Protein AF-A0A2M8DBL9-F1 (afdb_monomer)

pLDDT: mean 89.9, std 9.47, range [58.41, 97.25]

Foldseek 3Di:
DVVVVVVVVVVVVVVVVVVVVCCVVVPDPVVVVLVVLLVVVLVLVVVLVVLQVVCCVVVVFGDPDSVRSCVVVCPPVPDDRDARPPPRHHWDWADPDRSDIKTKDAGQAACCVPPDPVCNVPGDHHGIDID

Structure (mmCIF, N/CA/C/O backbone):
data_AF-A0A2M8DBL9-F1
#
_entry.id   AF-A0A2M8DBL9-F1
#
loop_
_atom_site.group_PDB
_atom_site.id
_atom_site.type_symbol
_atom_site.label_atom_id
_atom_site.label_alt_id
_atom_site.label_comp_id
_atom_site.label_asym_id
_atom_site.label_entity_id
_atom_site.label_seq_id
_atom_site.pdbx_PDB_ins_code
_atom_site.Cartn_x
_atom_site.Cartn_y
_atom_site.Cartn_z
_atom_site.occupancy
_atom_site.B_iso_or_equiv
_atom_site.auth_seq_id
_atom_site.auth_comp_id
_atom_site.auth_asym_id
_atom_site.auth_atom_id
_atom_site.pdbx_PDB_model_num
ATOM 1 N N . MET A 1 1 ? 29.104 9.446 -51.522 1.00 58.41 1 MET A N 1
ATOM 2 C CA . MET A 1 1 ? 27.715 9.285 -51.019 1.00 58.41 1 MET A CA 1
ATOM 3 C C . MET A 1 1 ? 27.446 7.950 -50.303 1.00 58.41 1 MET A C 1
ATOM 5 O O . MET A 1 1 ? 26.811 7.991 -49.260 1.00 58.41 1 MET A O 1
ATOM 9 N N . LYS A 1 2 ? 27.904 6.777 -50.791 1.00 62.38 2 LYS A N 1
ATOM 10 C CA . LYS A 1 2 ? 27.668 5.467 -50.124 1.00 62.38 2 LYS A CA 1
ATOM 11 C C . LYS A 1 2 ? 28.387 5.288 -48.770 1.00 62.38 2 LYS A C 1
ATOM 13 O O . LYS A 1 2 ? 27.771 4.780 -47.843 1.00 62.38 2 LYS A O 1
ATOM 18 N N . LYS A 1 3 ? 29.638 5.755 -48.629 1.00 71.25 3 LYS A N 1
ATOM 19 C CA . LYS A 1 3 ? 30.405 5.664 -47.365 1.00 71.25 3 LYS A CA 1
ATOM 20 C C . LYS A 1 3 ? 29.698 6.364 -46.195 1.00 71.25 3 LYS A C 1
ATOM 22 O O . LYS A 1 3 ? 29.519 5.751 -45.155 1.00 71.25 3 LYS A O 1
ATOM 27 N N . ASN A 1 4 ? 29.184 7.576 -46.407 1.00 81.56 4 ASN A N 1
ATOM 28 C CA . ASN A 1 4 ? 28.479 8.338 -45.368 1.00 81.56 4 ASN A CA 1
ATOM 29 C C . ASN A 1 4 ? 27.183 7.639 -44.921 1.00 81.56 4 ASN A C 1
ATOM 31 O O . ASN A 1 4 ? 26.863 7.652 -43.739 1.00 81.56 4 ASN A O 1
ATOM 35 N N . LYS A 1 5 ? 26.460 6.983 -45.843 1.00 85.12 5 LYS A N 1
ATOM 36 C CA . LYS A 1 5 ? 25.271 6.185 -45.496 1.00 85.12 5 LYS A CA 1
ATOM 37 C C . LYS A 1 5 ? 25.632 4.990 -44.609 1.00 85.12 5 LYS A C 1
ATOM 39 O O . LYS A 1 5 ? 24.933 4.737 -43.638 1.00 85.12 5 LYS A O 1
ATOM 44 N N . ILE A 1 6 ? 26.737 4.301 -44.905 1.00 91.81 6 ILE A N 1
ATOM 45 C CA . ILE A 1 6 ? 27.225 3.176 -44.092 1.00 91.81 6 ILE A CA 1
ATOM 46 C C . ILE A 1 6 ? 27.620 3.659 -42.690 1.00 91.81 6 ILE A C 1
ATOM 48 O O . ILE A 1 6 ? 27.205 3.055 -41.707 1.00 91.81 6 ILE A O 1
ATOM 52 N N . THR A 1 7 ? 28.340 4.781 -42.576 1.00 91.69 7 THR A N 1
ATOM 53 C CA . THR A 1 7 ? 28.706 5.359 -41.271 1.00 91.69 7 THR A CA 1
ATOM 54 C C . THR A 1 7 ? 27.476 5.739 -40.444 1.00 91.69 7 THR A C 1
ATOM 56 O O . THR A 1 7 ? 27.429 5.430 -39.258 1.00 91.69 7 THR A O 1
ATOM 59 N N . MET A 1 8 ? 26.454 6.343 -41.061 1.00 93.62 8 MET A N 1
ATOM 60 C CA . MET A 1 8 ? 25.206 6.696 -40.369 1.00 93.62 8 MET A CA 1
ATOM 61 C C . MET A 1 8 ? 24.446 5.459 -39.875 1.00 93.62 8 MET A C 1
ATOM 63 O O . MET A 1 8 ? 23.943 5.463 -38.755 1.00 93.62 8 MET A O 1
ATOM 67 N N . ILE A 1 9 ? 24.404 4.385 -40.671 1.00 95.69 9 ILE A N 1
ATOM 68 C CA . ILE A 1 9 ? 23.781 3.117 -40.263 1.00 95.69 9 ILE A CA 1
ATOM 69 C C . ILE A 1 9 ? 24.528 2.512 -39.070 1.00 95.69 9 ILE A C 1
ATOM 71 O O . ILE A 1 9 ? 23.894 2.134 -38.090 1.00 95.69 9 ILE A O 1
ATOM 75 N N . ILE A 1 10 ? 25.864 2.465 -39.122 1.00 96.06 10 ILE A N 1
ATOM 76 C CA . ILE A 1 10 ? 26.684 1.923 -38.029 1.00 96.06 10 ILE A CA 1
ATOM 77 C C . ILE A 1 10 ? 26.457 2.719 -36.739 1.00 96.06 10 ILE A C 1
ATOM 79 O O . ILE A 1 10 ? 26.195 2.125 -35.697 1.00 96.06 10 ILE A O 1
ATOM 83 N N . LEU A 1 11 ? 26.491 4.054 -36.803 1.00 96.12 11 LEU A N 1
ATOM 84 C CA . LEU A 1 11 ? 26.240 4.902 -35.634 1.00 96.12 11 LEU A CA 1
ATOM 85 C C . LEU A 1 11 ? 24.825 4.704 -35.078 1.00 96.12 11 LEU A C 1
ATOM 87 O O . LEU A 1 11 ? 24.661 4.568 -33.868 1.00 96.12 11 LEU A O 1
ATOM 91 N N . SER A 1 12 ? 23.813 4.621 -35.945 1.00 95.88 12 SER A N 1
ATOM 92 C CA . SER A 1 12 ? 22.434 4.368 -35.518 1.00 95.88 12 SER A CA 1
ATOM 93 C C . SER A 1 12 ? 22.281 3.012 -34.824 1.00 95.88 12 SER A C 1
ATOM 95 O O . SER A 1 12 ? 21.553 2.917 -33.839 1.00 95.88 12 SER A O 1
ATOM 97 N N . LEU A 1 13 ? 22.965 1.969 -35.306 1.00 96.94 13 LEU A N 1
ATOM 98 C CA . LEU A 1 13 ? 22.953 0.640 -34.689 1.00 96.94 13 LEU A CA 1
ATOM 99 C C . LEU A 1 13 ? 23.654 0.632 -33.332 1.00 96.94 13 LEU A C 1
ATOM 101 O O . LEU A 1 13 ? 23.154 0.004 -32.401 1.00 96.94 13 LEU A O 1
ATOM 105 N N . ILE A 1 14 ? 24.773 1.347 -33.196 1.00 97.00 14 ILE A N 1
ATOM 106 C CA . ILE A 1 14 ? 25.471 1.491 -31.912 1.00 97.00 14 ILE A CA 1
ATOM 107 C C . ILE A 1 14 ? 24.557 2.179 -30.894 1.00 97.00 14 ILE A C 1
ATOM 109 O O . ILE A 1 14 ? 24.370 1.648 -29.803 1.00 97.00 14 ILE A O 1
ATOM 113 N N . VAL A 1 15 ? 23.939 3.307 -31.259 1.00 96.62 15 VAL A N 1
ATOM 114 C CA . VAL A 1 15 ? 23.019 4.038 -30.369 1.00 96.62 15 VAL A CA 1
ATOM 115 C C . VAL A 1 15 ? 21.812 3.179 -29.990 1.00 96.62 15 VAL A C 1
ATOM 117 O O . VAL A 1 15 ? 21.428 3.129 -28.827 1.00 96.62 15 VAL A O 1
ATOM 120 N N . LEU A 1 16 ? 21.222 2.458 -30.946 1.00 96.38 16 LEU A N 1
ATOM 121 C CA . LEU A 1 16 ? 20.109 1.558 -30.648 1.00 96.38 16 LEU A CA 1
ATOM 122 C C . LEU A 1 16 ? 20.533 0.439 -29.683 1.00 96.38 16 LEU A C 1
ATOM 124 O O . LEU A 1 16 ? 19.798 0.113 -28.753 1.00 96.38 16 LEU A O 1
ATOM 128 N N . SER A 1 17 ? 21.732 -0.116 -29.873 1.00 93.94 17 SER A N 1
ATOM 129 C CA . SER A 1 17 ? 22.254 -1.202 -29.037 1.00 93.94 17 SER A CA 1
ATOM 130 C C . SER A 1 17 ? 22.505 -0.749 -27.599 1.00 93.94 17 SER A C 1
ATOM 132 O O . SER A 1 17 ? 22.162 -1.476 -26.669 1.00 93.94 17 SER A O 1
ATOM 134 N N . THR A 1 18 ? 23.049 0.456 -27.391 1.00 93.62 18 THR A N 1
ATOM 135 C CA . THR A 1 18 ? 23.270 0.994 -26.038 1.00 93.62 18 THR A CA 1
ATOM 136 C C . THR A 1 18 ? 21.957 1.288 -25.317 1.00 93.62 18 THR A C 1
ATOM 138 O O . THR A 1 18 ? 21.851 1.020 -24.122 1.00 93.62 18 THR A O 1
ATOM 141 N N . VAL A 1 19 ? 20.933 1.767 -26.031 1.00 90.94 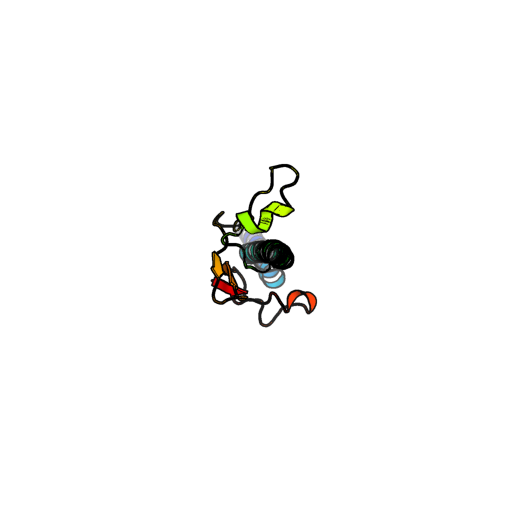19 VAL A N 1
ATOM 142 C CA . VAL A 1 19 ? 19.587 1.978 -25.471 1.00 90.94 19 VAL A CA 1
ATOM 143 C C . VAL A 1 19 ? 18.947 0.654 -25.044 1.00 90.94 19 VAL A C 1
ATOM 145 O O . VAL A 1 19 ? 18.430 0.558 -23.932 1.00 90.94 19 VAL A O 1
ATOM 148 N N . ILE A 1 20 ? 19.007 -0.380 -25.892 1.00 89.88 20 ILE A N 1
ATOM 149 C CA . ILE A 1 20 ? 18.472 -1.713 -25.562 1.00 89.88 20 ILE A CA 1
ATOM 150 C C . ILE A 1 20 ? 19.191 -2.288 -24.339 1.00 89.88 20 ILE A C 1
ATOM 152 O O . ILE A 1 20 ? 18.531 -2.734 -23.402 1.00 89.88 20 ILE A O 1
ATOM 156 N N . TYR A 1 21 ? 20.525 -2.225 -24.320 1.00 90.44 21 TYR A N 1
ATOM 157 C CA . TYR A 1 21 ? 21.322 -2.702 -23.191 1.00 90.44 21 TYR A CA 1
ATOM 158 C C . TYR A 1 21 ? 20.952 -1.983 -21.886 1.00 90.44 21 TYR A C 1
ATOM 160 O O . TYR A 1 21 ? 20.749 -2.629 -20.861 1.00 90.44 21 TYR A O 1
ATOM 168 N N . GLY A 1 22 ? 20.770 -0.659 -21.935 1.00 86.75 22 GLY A N 1
ATOM 169 C CA . GLY A 1 22 ? 20.350 0.127 -20.774 1.00 86.75 22 GLY A CA 1
ATOM 170 C C . GLY A 1 22 ? 19.008 -0.321 -20.186 1.00 86.75 22 GLY A C 1
ATOM 171 O O . GLY A 1 22 ? 18.875 -0.402 -18.967 1.00 86.75 22 GLY A O 1
ATOM 172 N N . PHE A 1 23 ? 18.023 -0.667 -21.022 1.00 86.38 23 PHE A N 1
ATOM 173 C CA . PHE A 1 23 ? 16.732 -1.176 -20.538 1.00 86.38 23 PHE A CA 1
ATOM 174 C C . PHE A 1 23 ? 16.781 -2.625 -20.050 1.00 86.38 23 PHE A C 1
ATOM 176 O O . PHE A 1 23 ? 15.980 -2.992 -19.191 1.00 86.38 23 PHE A O 1
ATOM 183 N N . MET A 1 24 ? 17.687 -3.451 -20.579 1.00 82.56 24 MET A N 1
ATOM 184 C CA . MET A 1 24 ? 17.884 -4.813 -20.076 1.00 82.56 24 MET A CA 1
ATOM 185 C C . MET A 1 24 ? 18.458 -4.809 -18.656 1.00 82.56 24 MET A C 1
ATOM 187 O O . MET A 1 24 ? 18.017 -5.603 -17.832 1.00 82.56 24 MET A O 1
ATOM 191 N N . ASP A 1 25 ? 19.395 -3.902 -18.373 1.00 80.94 25 ASP A N 1
ATOM 192 C CA . ASP A 1 25 ? 20.050 -3.798 -17.065 1.00 80.94 25 ASP A CA 1
ATOM 193 C C . ASP A 1 25 ? 19.191 -3.031 -16.040 1.00 80.94 25 ASP A C 1
ATOM 195 O O . ASP A 1 25 ? 18.959 -3.495 -14.926 1.00 80.94 25 ASP A O 1
ATOM 199 N N . GLY A 1 26 ? 18.647 -1.872 -16.431 1.00 76.38 26 GLY A N 1
ATOM 200 C CA . GLY A 1 26 ? 17.870 -0.998 -15.541 1.00 76.38 26 GLY A CA 1
ATOM 201 C C . GLY A 1 26 ? 16.369 -1.304 -15.452 1.00 76.38 26 GLY A C 1
ATOM 202 O O . GLY A 1 26 ? 15.672 -0.732 -14.612 1.00 76.38 26 GLY A O 1
ATOM 203 N N . GLY A 1 27 ? 15.850 -2.184 -16.311 1.00 82.25 27 GLY A N 1
ATOM 204 C CA . GLY A 1 27 ? 14.417 -2.433 -16.467 1.00 82.25 27 GLY A CA 1
ATOM 205 C C . GLY A 1 27 ? 13.698 -1.384 -17.330 1.00 82.25 27 GLY A C 1
ATOM 206 O O . GLY A 1 27 ? 14.238 -0.339 -17.697 1.00 82.25 27 GLY A O 1
ATOM 207 N N . SER A 1 28 ? 12.439 -1.664 -17.685 1.00 87.12 28 SER A N 1
ATOM 208 C CA . SER A 1 28 ? 11.643 -0.768 -18.532 1.00 87.12 28 SER A CA 1
ATOM 209 C C . SER A 1 28 ? 11.017 0.389 -17.733 1.00 87.12 28 SER A C 1
ATOM 211 O O . SER A 1 28 ? 10.690 0.227 -16.552 1.00 87.12 28 SER A O 1
ATOM 213 N N . PRO A 1 29 ? 10.735 1.546 -18.369 1.00 86.69 29 PRO A N 1
ATOM 214 C CA . PRO A 1 29 ? 10.020 2.645 -17.717 1.00 86.69 29 PRO A CA 1
ATOM 215 C C . PRO A 1 29 ? 8.665 2.233 -1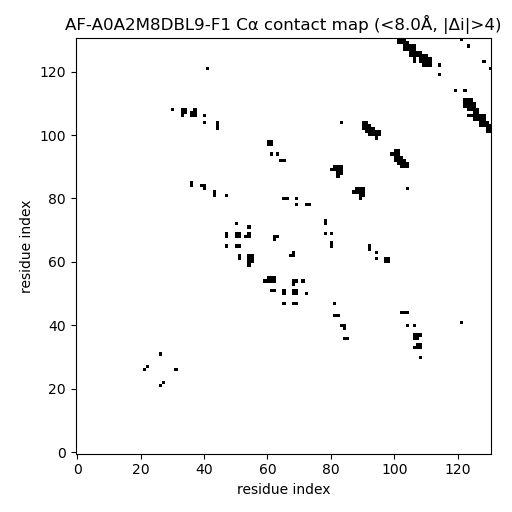7.126 1.00 86.69 29 PRO A C 1
ATOM 217 O O . PRO A 1 29 ? 8.257 2.762 -16.094 1.00 86.69 29 PRO A O 1
ATOM 220 N N . GLN A 1 30 ? 7.970 1.278 -17.753 1.00 89.19 30 GLN A N 1
ATOM 221 C CA . GLN A 1 30 ? 6.707 0.755 -17.230 1.00 89.19 30 GLN A CA 1
ATOM 222 C C . GLN A 1 30 ? 6.918 -0.043 -15.941 1.00 89.19 30 GLN A C 1
ATOM 224 O O . GLN A 1 30 ? 6.177 0.154 -14.983 1.00 89.19 30 GLN A O 1
ATOM 229 N N . ALA A 1 31 ? 7.946 -0.893 -15.884 1.00 88.50 31 ALA A N 1
ATOM 230 C CA . ALA A 1 31 ? 8.264 -1.653 -14.678 1.00 88.50 31 ALA A CA 1
ATOM 231 C C . ALA A 1 31 ? 8.612 -0.722 -13.503 1.00 88.50 31 ALA A C 1
ATOM 233 O O . ALA A 1 31 ? 8.130 -0.921 -12.388 1.00 88.50 31 ALA A O 1
ATOM 234 N N . ALA A 1 32 ? 9.378 0.344 -13.763 1.00 90.00 32 ALA A N 1
ATOM 235 C CA . ALA A 1 32 ? 9.703 1.350 -12.754 1.00 90.00 32 ALA A CA 1
ATOM 236 C C . ALA A 1 32 ? 8.459 2.102 -12.242 1.00 90.00 32 ALA A C 1
ATOM 238 O O . ALA A 1 32 ? 8.353 2.364 -11.043 1.00 90.00 32 ALA A O 1
ATOM 239 N N . ARG A 1 33 ? 7.504 2.428 -13.126 1.00 93.56 33 ARG A N 1
ATOM 240 C CA . ARG A 1 33 ? 6.218 3.031 -12.731 1.00 93.56 33 ARG A CA 1
ATOM 241 C C . ARG A 1 33 ? 5.384 2.087 -11.869 1.00 93.56 33 ARG A C 1
ATOM 243 O O . ARG A 1 33 ? 4.968 2.496 -10.791 1.00 93.56 33 ARG A O 1
ATOM 250 N N . ASN A 1 34 ? 5.215 0.832 -12.293 1.00 94.19 34 ASN A N 1
ATOM 251 C CA . 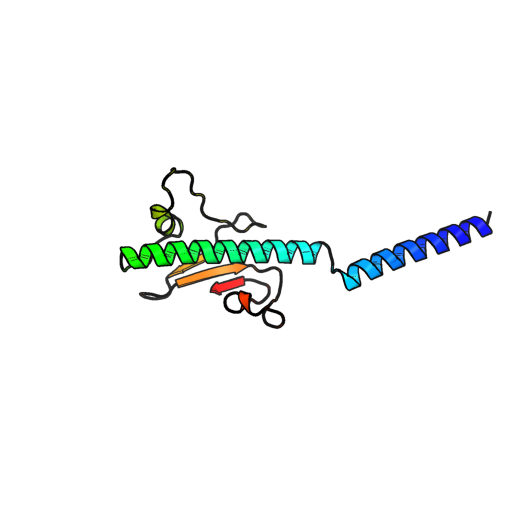ASN A 1 34 ? 4.463 -0.173 -11.534 1.00 94.19 34 ASN A CA 1
ATOM 252 C C . ASN A 1 34 ? 5.036 -0.354 -10.125 1.00 94.19 34 ASN A C 1
ATOM 254 O O . ASN A 1 34 ? 4.287 -0.363 -9.156 1.00 94.19 34 ASN A O 1
ATOM 258 N N . LYS A 1 35 ? 6.368 -0.417 -9.996 1.00 92.38 35 LYS A N 1
ATOM 259 C CA . LYS A 1 35 ? 7.029 -0.517 -8.690 1.00 92.38 35 LYS A CA 1
ATOM 260 C C . LYS A 1 35 ? 6.711 0.677 -7.782 1.00 92.38 35 LYS A C 1
ATOM 262 O O . LYS A 1 35 ? 6.402 0.479 -6.614 1.00 92.38 35 LYS A O 1
ATOM 267 N N . ARG A 1 36 ? 6.744 1.906 -8.311 1.00 94.12 36 ARG A N 1
ATOM 268 C CA . ARG A 1 36 ? 6.391 3.115 -7.541 1.00 94.12 36 ARG A CA 1
ATOM 269 C C . ARG A 1 36 ? 4.926 3.119 -7.106 1.00 94.12 36 ARG A C 1
ATOM 271 O O . ARG A 1 36 ? 4.628 3.537 -5.990 1.00 94.12 36 ARG A O 1
ATOM 278 N N . PHE A 1 37 ? 4.019 2.663 -7.970 1.00 97.00 37 PHE A N 1
ATOM 279 C CA . PHE A 1 37 ? 2.613 2.514 -7.602 1.00 97.00 37 PHE A CA 1
ATOM 280 C C . PHE A 1 37 ? 2.428 1.463 -6.509 1.00 97.00 37 PHE A C 1
ATOM 282 O O . PHE A 1 37 ? 1.736 1.736 -5.535 1.00 97.00 37 PHE A O 1
ATOM 289 N N . ASP A 1 38 ? 3.104 0.320 -6.600 1.00 95.75 38 ASP A N 1
ATOM 290 C CA . ASP A 1 38 ? 3.050 -0.727 -5.575 1.00 95.75 38 ASP A CA 1
ATOM 291 C C . ASP A 1 38 ? 3.620 -0.256 -4.229 1.00 95.75 38 ASP A C 1
ATOM 293 O O . ASP A 1 38 ? 3.007 -0.482 -3.188 1.00 95.75 38 ASP A O 1
ATOM 297 N N . GLU A 1 39 ? 4.732 0.487 -4.234 1.00 93.88 39 GLU A N 1
ATOM 298 C CA . GLU A 1 39 ? 5.287 1.122 -3.030 1.00 93.88 39 GLU A CA 1
ATOM 299 C C . GLU A 1 39 ? 4.270 2.065 -2.369 1.00 93.88 39 GLU A C 1
ATOM 301 O O . GLU A 1 39 ? 4.086 2.032 -1.150 1.00 93.88 39 GLU A O 1
ATOM 306 N N . LYS A 1 40 ? 3.563 2.872 -3.168 1.00 96.50 40 LYS A N 1
ATOM 307 C CA . LYS A 1 40 ? 2.516 3.769 -2.671 1.00 96.50 40 LYS A CA 1
ATOM 308 C C . LYS A 1 40 ? 1.289 3.004 -2.159 1.00 96.50 40 LYS A C 1
ATOM 310 O O . LYS A 1 40 ? 0.794 3.333 -1.084 1.00 96.50 40 LYS A O 1
ATOM 315 N N . ARG A 1 41 ? 0.855 1.946 -2.854 1.00 96.94 41 ARG A N 1
ATOM 316 C CA . ARG A 1 41 ? -0.228 1.046 -2.415 1.00 96.94 41 ARG A CA 1
ATOM 317 C C . ARG A 1 41 ? 0.088 0.405 -1.068 1.00 96.94 41 ARG A C 1
ATOM 319 O O . ARG A 1 41 ? -0.766 0.372 -0.190 1.00 96.94 41 ARG A O 1
ATOM 326 N N . ILE A 1 42 ? 1.327 -0.043 -0.862 1.00 95.25 42 ILE A N 1
ATOM 327 C CA . ILE A 1 42 ? 1.778 -0.584 0.428 1.00 95.25 42 ILE A CA 1
ATOM 328 C C . ILE A 1 42 ? 1.710 0.486 1.525 1.00 95.25 42 ILE A C 1
ATOM 330 O O . ILE A 1 42 ? 1.223 0.198 2.618 1.00 95.25 42 ILE A O 1
ATOM 334 N N . GLN A 1 43 ? 2.163 1.714 1.252 1.00 94.94 43 GLN A N 1
ATOM 335 C CA . GLN A 1 43 ? 2.071 2.823 2.212 1.00 94.94 43 GLN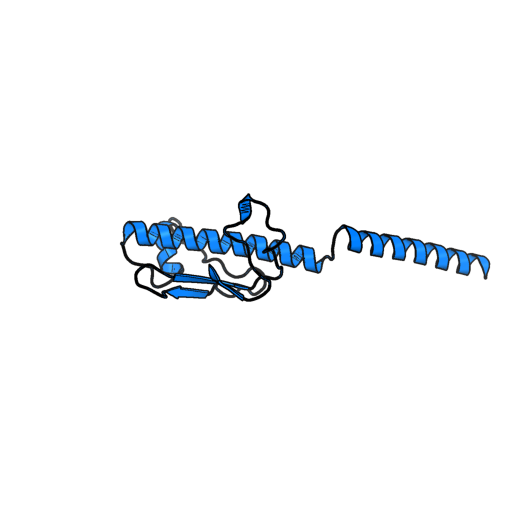 A CA 1
ATOM 336 C C . GLN A 1 43 ? 0.617 3.131 2.594 1.00 94.94 43 GLN A C 1
ATOM 338 O O . GLN A 1 43 ? 0.321 3.333 3.772 1.00 94.94 43 GLN A O 1
ATOM 343 N N . ASP A 1 44 ? -0.293 3.116 1.621 1.00 96.56 44 ASP A N 1
ATOM 344 C CA . ASP A 1 44 ? -1.721 3.355 1.842 1.00 96.56 44 ASP A CA 1
ATOM 345 C C . ASP A 1 44 ? -2.364 2.242 2.663 1.00 96.56 44 ASP A C 1
ATOM 347 O O . ASP A 1 44 ? -3.038 2.509 3.659 1.00 96.56 44 ASP A O 1
ATOM 351 N N . VAL A 1 45 ? -2.091 0.984 2.306 1.00 95.69 45 VAL A N 1
ATOM 352 C CA . VAL A 1 45 ? -2.529 -0.191 3.067 1.00 95.69 45 VAL A CA 1
ATOM 353 C C . VAL A 1 45 ? -2.032 -0.100 4.510 1.00 95.69 45 VAL A C 1
ATOM 355 O O . VAL A 1 45 ? -2.813 -0.282 5.442 1.00 95.69 45 VAL A O 1
ATOM 358 N N . GLN A 1 46 ? -0.758 0.234 4.726 1.00 94.75 46 GLN A N 1
ATOM 359 C CA . GLN A 1 46 ? -0.190 0.425 6.065 1.00 94.75 46 GLN A CA 1
ATOM 360 C C . GLN A 1 46 ? -0.904 1.532 6.845 1.00 94.75 46 GLN A C 1
ATOM 362 O O . GLN A 1 46 ? -1.239 1.349 8.018 1.00 94.75 46 GLN A O 1
ATOM 367 N N . GLN A 1 47 ? -1.163 2.669 6.202 1.00 94.94 47 GLN A N 1
ATOM 368 C CA . GLN A 1 47 ? -1.867 3.790 6.814 1.00 94.94 47 GLN A CA 1
ATOM 369 C C . GLN A 1 47 ? -3.288 3.399 7.236 1.00 94.94 47 GLN A C 1
ATOM 371 O O . GLN A 1 47 ? -3.670 3.634 8.384 1.00 94.94 47 GLN A O 1
ATOM 376 N N . ILE A 1 48 ? -4.042 2.744 6.352 1.00 96.00 48 ILE A N 1
ATOM 377 C CA . ILE A 1 48 ? -5.404 2.283 6.640 1.00 96.00 48 ILE A CA 1
ATOM 378 C C . ILE A 1 48 ? -5.392 1.240 7.763 1.00 96.00 48 ILE A C 1
ATOM 380 O O . ILE A 1 48 ? -6.186 1.348 8.699 1.00 96.00 48 ILE A O 1
ATOM 384 N N . LYS A 1 49 ? -4.462 0.273 7.749 1.00 95.56 49 LYS A N 1
ATOM 385 C CA . LYS A 1 49 ? -4.313 -0.706 8.843 1.00 95.56 49 LYS A CA 1
ATOM 386 C C . LYS A 1 49 ? -4.055 -0.010 10.180 1.00 95.56 49 LYS A C 1
ATOM 388 O O . LYS A 1 49 ? -4.659 -0.377 11.186 1.00 95.56 49 LYS A O 1
ATOM 393 N N . ASN A 1 50 ? -3.220 1.029 10.203 1.00 95.19 50 ASN A N 1
ATOM 394 C CA . ASN A 1 50 ? -2.969 1.814 11.413 1.00 95.19 50 ASN A CA 1
ATOM 395 C C . ASN A 1 50 ? -4.235 2.518 11.920 1.00 95.19 50 ASN A C 1
ATOM 397 O O . ASN A 1 50 ? -4.497 2.506 13.125 1.00 95.19 50 ASN A O 1
ATOM 401 N N . TRP A 1 51 ? -5.043 3.085 11.022 1.00 96.00 51 TRP A N 1
ATOM 402 C CA . TRP A 1 51 ? -6.331 3.688 11.369 1.00 96.00 51 TRP A CA 1
ATOM 403 C C . TRP A 1 51 ? -7.306 2.666 11.954 1.00 96.00 51 TRP A C 1
ATOM 405 O O . TRP A 1 51 ? -7.830 2.880 13.047 1.00 96.00 51 TRP A O 1
ATOM 415 N N . VAL A 1 52 ? -7.478 1.522 11.287 1.00 96.50 52 VAL A N 1
ATOM 416 C CA . VAL A 1 52 ? -8.358 0.432 11.739 1.00 96.50 52 VAL A CA 1
ATOM 417 C C . VAL A 1 52 ? -7.920 -0.096 13.105 1.00 96.50 52 VAL A C 1
ATOM 419 O O . VAL A 1 52 ? -8.744 -0.220 14.011 1.00 96.50 52 VAL A O 1
ATOM 422 N N . ASN A 1 53 ? -6.621 -0.337 13.296 1.00 95.38 53 ASN A N 1
ATOM 423 C CA . ASN A 1 53 ? -6.076 -0.809 14.568 1.00 95.38 53 ASN A CA 1
ATOM 424 C C . ASN A 1 53 ? -6.283 0.216 15.693 1.00 95.38 53 ASN A C 1
ATOM 426 O O . ASN A 1 53 ? -6.663 -0.145 16.805 1.00 95.38 53 ASN A O 1
ATOM 430 N N . SER A 1 54 ? -6.066 1.504 15.415 1.00 95.56 54 SER A N 1
ATOM 431 C CA . SER A 1 54 ? -6.277 2.595 16.376 1.00 95.56 54 SER A CA 1
ATOM 432 C C . SER A 1 54 ? -7.749 2.723 16.786 1.00 95.56 54 SER A C 1
ATOM 434 O O . SER A 1 54 ? -8.057 2.838 17.979 1.00 95.56 54 SER A O 1
ATOM 436 N N . TYR A 1 55 ? -8.660 2.631 15.811 1.00 95.88 55 TYR A N 1
ATOM 437 C CA . TYR A 1 55 ? -10.102 2.616 16.042 1.00 95.88 55 TYR A CA 1
ATOM 438 C C . TYR A 1 55 ? -10.510 1.412 16.897 1.00 95.88 55 TYR A C 1
ATOM 440 O O . TYR A 1 55 ? -11.125 1.586 17.949 1.00 95.88 55 TYR A O 1
ATOM 448 N N . TYR A 1 56 ? -10.104 0.198 16.514 1.00 95.81 56 TYR A N 1
ATOM 449 C CA . TYR A 1 56 ? -10.425 -1.021 17.256 1.00 95.81 56 TYR A CA 1
ATOM 450 C C . TYR A 1 56 ? -9.872 -0.990 18.687 1.00 95.81 56 TYR A C 1
ATOM 452 O O . TYR A 1 56 ? -10.559 -1.367 19.635 1.00 95.81 56 TYR A O 1
ATOM 460 N N . ASN A 1 57 ? -8.654 -0.484 18.886 1.00 94.44 57 ASN A N 1
ATOM 461 C CA . ASN A 1 57 ? -8.067 -0.362 20.220 1.00 94.44 57 ASN A CA 1
ATOM 462 C C . ASN A 1 57 ? -8.899 0.520 21.158 1.00 94.44 57 ASN A C 1
ATOM 464 O O . ASN A 1 57 ? -8.916 0.260 22.364 1.00 94.44 57 ASN A O 1
ATOM 468 N N . THR A 1 58 ? -9.597 1.513 20.609 1.00 94.06 58 THR A N 1
ATOM 469 C CA . THR A 1 58 ? -10.418 2.470 21.358 1.00 94.06 58 THR A CA 1
ATOM 470 C C . THR A 1 58 ? -11.841 1.943 21.550 1.00 94.06 58 THR A C 1
ATOM 472 O O . THR A 1 58 ? -12.326 1.887 22.675 1.00 94.06 58 THR A O 1
ATOM 475 N N . ASN A 1 59 ? -12.481 1.490 20.470 1.00 94.94 59 ASN A N 1
ATOM 476 C CA . ASN A 1 59 ? -13.906 1.143 20.446 1.00 94.94 59 ASN A CA 1
ATOM 477 C C . ASN A 1 59 ? -14.186 -0.346 20.703 1.00 94.94 59 ASN A C 1
ATOM 479 O O . ASN A 1 59 ? -15.330 -0.731 20.917 1.00 94.94 59 ASN A O 1
ATOM 483 N N . LYS A 1 60 ? -13.151 -1.196 20.666 1.00 95.12 60 LYS A N 1
ATOM 484 C CA . LYS A 1 60 ? -13.230 -2.668 20.777 1.00 95.12 60 LYS A CA 1
ATOM 485 C C . LYS A 1 60 ? -14.113 -3.343 19.716 1.00 95.12 60 LYS A C 1
ATOM 487 O O . LYS A 1 60 ? -14.453 -4.515 19.858 1.00 95.12 60 LYS A O 1
ATOM 492 N N . VAL A 1 61 ? -14.418 -2.626 18.637 1.00 95.50 61 VAL A N 1
ATOM 493 C CA . VAL A 1 61 ? -15.148 -3.088 17.452 1.00 95.50 61 VAL A CA 1
ATOM 494 C C . VAL A 1 61 ? -14.428 -2.598 16.197 1.00 95.50 61 VAL A C 1
ATOM 496 O O . VAL A 1 61 ? -13.743 -1.572 16.233 1.00 95.50 61 VAL A O 1
ATOM 499 N N . LEU A 1 62 ? -14.509 -3.365 15.107 1.00 97.12 62 LEU A N 1
ATOM 500 C CA . LEU A 1 62 ? -13.958 -2.947 13.818 1.00 97.12 62 LEU A CA 1
ATOM 501 C C . LEU A 1 62 ? -14.796 -1.793 13.238 1.00 97.12 62 LEU A C 1
ATOM 503 O O . LEU A 1 62 ? -16.019 -1.814 13.383 1.00 97.12 62 LEU A O 1
ATOM 507 N N . PRO A 1 63 ? -14.164 -0.798 12.593 1.00 96.38 63 PRO A N 1
ATOM 508 C CA . PRO A 1 63 ? -14.884 0.290 11.943 1.00 96.38 63 PRO A CA 1
ATOM 509 C C . PRO A 1 63 ? -15.665 -0.238 10.736 1.00 96.38 63 PRO A C 1
ATOM 511 O O . PRO A 1 63 ? -15.185 -1.102 10.006 1.00 96.38 63 PRO A O 1
ATOM 514 N N . SER A 1 64 ? -16.853 0.308 10.494 1.00 95.38 64 SER A N 1
ATOM 515 C CA . SER A 1 64 ? -17.690 -0.055 9.344 1.00 95.38 64 SER A CA 1
ATOM 516 C C . SER A 1 64 ? -17.080 0.387 8.010 1.00 95.38 64 SER A C 1
ATOM 518 O O . SER A 1 64 ? -17.298 -0.247 6.979 1.00 95.38 64 SER A O 1
ATOM 520 N N . THR A 1 65 ? -16.297 1.470 8.032 1.00 94.75 65 THR A N 1
ATOM 521 C CA . THR A 1 65 ? -15.660 2.068 6.855 1.00 94.75 65 THR A CA 1
ATOM 522 C C . THR A 1 65 ? -14.251 2.569 7.172 1.00 94.75 65 THR A C 1
ATOM 524 O O . THR A 1 65 ? -13.913 2.877 8.317 1.00 94.75 65 THR A O 1
ATOM 527 N N . VAL A 1 66 ? -13.420 2.724 6.138 1.00 94.88 66 VAL A N 1
ATOM 528 C CA . VAL A 1 66 ? -12.081 3.324 6.278 1.00 94.88 66 VAL A CA 1
ATOM 529 C C . VAL A 1 66 ? -12.166 4.788 6.727 1.00 94.88 66 VAL A C 1
ATOM 531 O O . VAL A 1 66 ? -11.344 5.241 7.525 1.00 94.88 66 VAL A O 1
ATOM 534 N N . LEU A 1 67 ? -13.184 5.520 6.265 1.00 93.25 67 LEU A N 1
ATOM 535 C CA . LEU A 1 67 ? -13.421 6.902 6.677 1.00 93.25 67 LEU A CA 1
ATOM 536 C C . LEU A 1 67 ? -13.663 6.993 8.188 1.00 93.25 67 LEU A C 1
ATOM 538 O O . LEU A 1 67 ? -13.040 7.815 8.858 1.00 93.25 67 LEU A O 1
ATOM 542 N N . GLU A 1 68 ? -14.496 6.108 8.735 1.00 93.00 68 GLU A N 1
ATOM 543 C CA . GLU A 1 68 ? -14.732 6.017 10.177 1.00 93.00 68 GLU A CA 1
ATOM 544 C C . GLU A 1 68 ? -13.435 5.705 10.944 1.00 93.00 68 GLU A C 1
ATOM 546 O O . GLU A 1 68 ? -13.128 6.357 11.946 1.00 93.00 68 GLU A O 1
ATOM 551 N N . ALA A 1 69 ? -12.620 4.775 10.436 1.00 93.94 69 ALA A N 1
ATOM 552 C CA . ALA A 1 69 ? -11.326 4.438 11.030 1.00 93.94 69 ALA A CA 1
ATOM 553 C C . ALA A 1 69 ? -10.379 5.654 11.118 1.00 93.94 69 ALA A C 1
ATOM 555 O O . ALA A 1 69 ? -9.584 5.776 12.053 1.00 93.94 69 ALA A O 1
ATOM 556 N N . SER A 1 70 ? -10.471 6.569 10.148 1.00 92.44 70 SER A N 1
ATOM 557 C CA . SER A 1 70 ? -9.616 7.756 10.042 1.00 92.44 70 SER A CA 1
ATOM 558 C C . SER A 1 70 ? -10.011 8.907 10.981 1.00 92.44 70 SER A C 1
ATOM 560 O O . SER A 1 70 ? -9.222 9.835 11.167 1.00 92.44 70 SER A O 1
ATOM 562 N N . ALA A 1 71 ? -11.191 8.850 11.616 1.00 86.00 71 ALA A N 1
ATOM 563 C CA . ALA A 1 71 ? -11.794 9.979 12.334 1.00 86.00 71 ALA A CA 1
ATOM 564 C C . ALA A 1 71 ? -10.878 10.599 13.405 1.00 86.00 71 ALA A C 1
ATOM 566 O O . ALA A 1 71 ? -10.773 11.819 13.502 1.00 86.00 71 ALA A O 1
ATOM 567 N N . LYS A 1 72 ? -10.143 9.770 14.157 1.00 83.62 72 LYS A N 1
ATOM 568 C CA . LYS A 1 72 ? -9.194 10.220 15.194 1.00 83.62 72 LYS A CA 1
ATOM 569 C C . LYS A 1 72 ? -8.030 11.052 14.642 1.00 83.62 72 LYS A C 1
ATOM 571 O O . LYS A 1 72 ? -7.422 11.829 15.370 1.00 83.62 72 LYS A O 1
ATOM 576 N N . TYR A 1 73 ? -7.684 10.857 13.377 1.00 83.56 73 TYR A N 1
ATOM 577 C CA . TYR A 1 73 ? -6.587 11.561 12.725 1.00 83.56 73 TY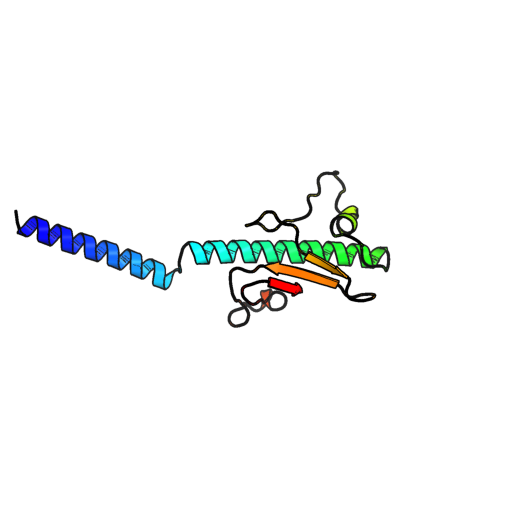R A CA 1
ATOM 578 C C . TYR A 1 73 ? -7.074 12.839 12.026 1.00 83.56 73 TYR A C 1
ATOM 580 O O . TYR A 1 73 ? -6.258 13.663 11.614 1.00 83.56 73 TYR A O 1
ATOM 588 N N . ASN A 1 74 ? -8.392 13.043 11.917 1.00 80.00 74 ASN A N 1
ATOM 589 C CA . ASN A 1 74 ? -9.004 14.159 11.203 1.00 80.00 74 ASN A CA 1
ATOM 590 C C . ASN A 1 74 ? -9.072 15.450 12.046 1.00 80.00 74 ASN A C 1
ATOM 592 O O . ASN A 1 74 ? -10.094 16.129 12.088 1.00 80.00 74 ASN A O 1
ATOM 596 N N . ASN A 1 75 ? -7.975 15.812 12.719 1.00 70.94 75 ASN A N 1
ATOM 597 C CA . ASN A 1 75 ? -7.927 16.973 13.621 1.00 70.94 75 ASN A CA 1
ATOM 598 C C . ASN A 1 75 ? -8.129 18.320 12.904 1.00 70.94 75 ASN A C 1
ATOM 600 O O . ASN A 1 75 ? -8.495 19.305 13.537 1.00 70.94 75 ASN A O 1
ATOM 604 N N . SER A 1 76 ? -7.880 18.375 11.593 1.00 75.25 76 SER A N 1
ATOM 605 C CA . SER A 1 76 ? -7.982 19.597 10.782 1.00 75.25 76 SER A CA 1
ATOM 606 C C . SER A 1 76 ? -9.126 19.562 9.764 1.00 75.25 76 SER A C 1
ATOM 608 O O . SER A 1 76 ? -9.193 20.447 8.919 1.00 75.25 76 SER A O 1
ATOM 610 N N . GLY A 1 77 ? -9.985 18.535 9.786 1.00 70.81 77 GLY A N 1
ATOM 611 C CA . GLY A 1 77 ? -11.088 18.379 8.824 1.00 70.81 77 GLY A CA 1
ATOM 612 C C . GLY A 1 77 ? -10.669 18.023 7.389 1.00 70.81 77 GLY A C 1
ATOM 613 O O . GLY A 1 77 ? -11.529 17.870 6.531 1.00 70.81 77 GLY A O 1
ATOM 614 N N . ASN A 1 78 ? -9.366 17.873 7.127 1.00 75.81 78 ASN A N 1
ATOM 615 C CA . ASN A 1 78 ? -8.793 17.727 5.785 1.00 75.81 78 ASN A CA 1
ATOM 616 C C . ASN A 1 78 ? -8.219 16.332 5.508 1.00 75.81 78 ASN A C 1
ATOM 618 O O . ASN A 1 78 ? -7.457 16.165 4.553 1.00 75.81 78 ASN A O 1
ATOM 622 N N . ILE A 1 79 ? -8.518 15.326 6.337 1.00 81.00 79 ILE A N 1
ATOM 623 C CA . ILE A 1 79 ? -8.082 13.968 6.008 1.00 81.00 79 ILE A CA 1
ATOM 624 C C . ILE A 1 79 ? -8.813 13.476 4.764 1.00 81.00 79 ILE A C 1
ATOM 626 O O . ILE A 1 79 ? -10.040 13.424 4.715 1.00 81.00 79 ILE A O 1
ATOM 630 N N . LYS A 1 80 ? -8.021 13.078 3.769 1.00 86.25 80 LYS A N 1
ATOM 631 C CA . LYS A 1 80 ? -8.482 12.361 2.587 1.00 86.25 80 LYS A CA 1
ATOM 632 C C . LYS A 1 80 ? -8.144 10.883 2.760 1.00 86.25 80 LYS A C 1
ATOM 634 O O . LYS A 1 80 ? -7.006 10.547 3.092 1.00 86.25 80 LYS A O 1
ATOM 639 N N . VAL A 1 81 ? -9.128 10.013 2.544 1.00 91.69 81 VAL A N 1
ATOM 640 C CA . VAL A 1 81 ? -8.901 8.564 2.503 1.00 91.69 81 VAL A CA 1
ATOM 641 C C . VAL A 1 81 ? -7.993 8.251 1.305 1.00 91.69 81 VAL A C 1
ATOM 643 O O . VAL A 1 81 ? -8.244 8.782 0.219 1.00 91.69 81 VAL A O 1
ATOM 646 N N . PRO A 1 82 ? -6.924 7.450 1.476 1.00 94.44 82 PRO A N 1
ATOM 647 C CA . PRO A 1 82 ? -6.064 7.072 0.370 1.00 94.44 82 PRO A CA 1
ATOM 648 C C . PRO A 1 82 ? -6.833 6.290 -0.692 1.00 94.44 82 PRO A C 1
ATOM 650 O O . PRO A 1 82 ? -7.636 5.414 -0.373 1.00 94.44 82 PRO A O 1
ATOM 653 N N . THR A 1 83 ? -6.540 6.592 -1.949 1.00 96.38 83 THR A N 1
ATOM 654 C CA . THR A 1 83 ? -7.047 5.894 -3.131 1.00 96.38 83 THR A CA 1
ATOM 655 C C . THR A 1 83 ? -5.876 5.330 -3.920 1.00 96.38 83 THR A C 1
ATOM 657 O O . THR A 1 83 ? -4.736 5.775 -3.761 1.00 96.38 83 THR A O 1
ATOM 660 N N . ASP A 1 84 ? -6.150 4.341 -4.761 1.00 97.19 84 ASP A N 1
ATOM 661 C CA . ASP A 1 84 ? -5.151 3.738 -5.629 1.00 97.19 84 ASP A CA 1
ATOM 662 C C . ASP A 1 84 ? -4.484 4.810 -6.519 1.00 97.19 84 ASP A C 1
ATOM 664 O O . ASP A 1 84 ? -5.185 5.570 -7.186 1.00 97.19 84 ASP A O 1
ATOM 668 N N . PRO A 1 85 ? -3.143 4.899 -6.552 1.00 96.81 85 PRO A N 1
ATOM 669 C CA . PRO A 1 85 ? -2.428 5.997 -7.211 1.00 96.81 85 PRO A CA 1
ATOM 670 C C . PRO A 1 85 ? -2.448 5.935 -8.745 1.00 96.81 85 PRO A C 1
ATOM 672 O O . PRO A 1 85 ? -1.987 6.872 -9.395 1.00 96.81 85 PRO A O 1
ATOM 675 N N . GLU A 1 86 ? -2.903 4.822 -9.322 1.00 96.19 86 GLU A N 1
ATOM 676 C CA . GLU A 1 86 ? -3.013 4.626 -10.768 1.00 96.19 86 GLU A CA 1
ATOM 677 C C . GLU A 1 86 ? -4.453 4.829 -11.255 1.00 96.19 86 GLU A C 1
ATOM 679 O O . GLU A 1 86 ? -4.663 5.344 -12.352 1.00 96.19 86 GLU A O 1
ATOM 684 N N . THR A 1 87 ? -5.437 4.424 -10.451 1.00 96.00 87 THR A N 1
ATOM 685 C CA . THR A 1 87 ? -6.854 4.374 -10.848 1.00 96.00 87 THR A CA 1
ATOM 686 C C . THR A 1 87 ? -7.754 5.357 -10.103 1.00 96.00 87 THR A C 1
ATOM 688 O O . THR A 1 87 ? -8.901 5.532 -10.504 1.00 96.00 87 THR A O 1
ATOM 691 N N . ASP A 1 88 ? -7.268 5.976 -9.024 1.00 95.38 88 ASP A N 1
ATOM 692 C CA . ASP A 1 88 ? -8.038 6.811 -8.092 1.00 95.38 88 ASP A CA 1
ATOM 693 C C . ASP A 1 88 ? -9.238 6.095 -7.434 1.00 95.38 88 ASP A C 1
ATOM 695 O O . ASP A 1 88 ? -10.102 6.731 -6.828 1.00 95.38 88 ASP A O 1
ATOM 699 N N . ILE A 1 89 ? -9.282 4.760 -7.498 1.00 94.81 89 ILE A N 1
ATOM 700 C CA . ILE A 1 89 ? -10.329 3.934 -6.885 1.00 94.81 89 ILE A CA 1
ATOM 701 C C . ILE A 1 89 ? -9.987 3.664 -5.411 1.00 94.81 89 ILE A C 1
ATOM 703 O O . ILE A 1 89 ? -8.826 3.483 -5.046 1.00 94.81 89 ILE A O 1
ATOM 707 N N . GLU A 1 90 ? -10.999 3.626 -4.544 1.00 95.19 90 GLU A N 1
ATOM 708 C CA . GLU A 1 90 ? -10.828 3.274 -3.130 1.00 95.19 90 GLU A CA 1
ATOM 709 C C . GLU A 1 90 ? -10.359 1.822 -2.937 1.00 95.19 90 GLU A C 1
ATOM 711 O O . GLU A 1 90 ? -10.772 0.902 -3.648 1.00 95.19 90 GLU A O 1
ATOM 716 N N . TYR A 1 91 ? -9.521 1.599 -1.922 1.00 96.56 91 TYR A N 1
ATOM 717 C CA . TYR A 1 91 ? -9.090 0.255 -1.541 1.00 96.56 91 TYR A CA 1
ATOM 718 C C . TYR A 1 91 ? -10.254 -0.568 -0.982 1.00 96.56 91 TYR A C 1
ATOM 720 O O . TYR A 1 91 ? -11.087 -0.069 -0.224 1.00 96.56 91 TYR A O 1
ATOM 728 N N . GLN A 1 92 ? -10.287 -1.862 -1.306 1.00 96.25 92 GLN A N 1
ATOM 729 C CA . GLN A 1 92 ? -11.363 -2.737 -0.845 1.00 96.25 92 GLN A CA 1
ATOM 730 C C . GLN A 1 92 ? -11.138 -3.116 0.615 1.00 96.25 92 GLN A C 1
ATOM 732 O O . GLN A 1 92 ? -10.196 -3.840 0.935 1.00 96.25 92 GLN A O 1
ATOM 737 N N . TYR A 1 93 ? -12.026 -2.647 1.486 1.00 97.19 93 TYR A N 1
ATOM 738 C CA . TYR A 1 93 ? -12.069 -3.004 2.897 1.00 97.19 93 TYR A CA 1
ATOM 739 C C . TYR A 1 93 ? -13.285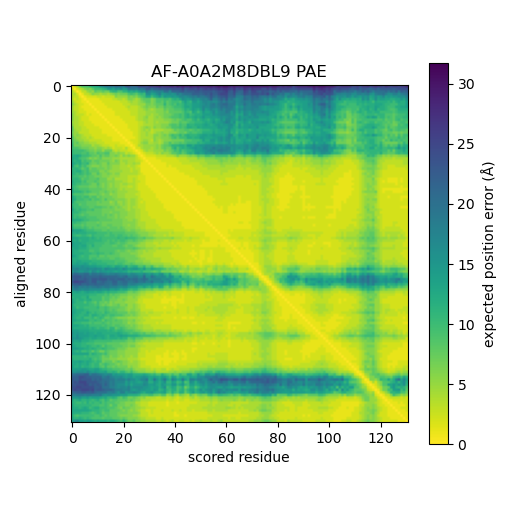 -3.886 3.172 1.00 97.19 93 TYR A C 1
ATOM 741 O O . TYR A 1 93 ? -14.416 -3.496 2.885 1.00 97.19 93 TYR A O 1
ATOM 749 N N . GLN A 1 94 ? -13.062 -5.067 3.745 1.00 97.25 94 GLN A N 1
ATOM 750 C CA . GLN A 1 94 ? -14.142 -5.990 4.084 1.00 97.25 94 GLN A CA 1
ATOM 751 C C . GLN A 1 94 ? -13.904 -6.635 5.445 1.00 97.25 94 GLN A C 1
ATOM 753 O O . GLN A 1 94 ? -12.881 -7.278 5.661 1.00 97.25 94 GLN A O 1
ATOM 758 N N . ILE A 1 95 ? -14.881 -6.538 6.342 1.00 96.69 95 ILE A N 1
ATOM 759 C CA . ILE A 1 95 ? -14.898 -7.314 7.584 1.00 96.69 95 ILE A CA 1
ATOM 760 C C . ILE A 1 95 ? -15.270 -8.762 7.239 1.00 96.69 95 ILE A C 1
ATOM 762 O O . ILE A 1 95 ? -16.298 -9.008 6.610 1.00 96.69 95 ILE A O 1
ATOM 766 N N . VAL A 1 96 ? -14.427 -9.718 7.632 1.00 96.56 96 VAL A N 1
ATOM 767 C CA . VAL A 1 96 ? -14.615 -11.156 7.349 1.00 96.56 96 VAL A CA 1
ATOM 768 C C . VAL A 1 96 ? -14.839 -11.992 8.610 1.00 96.56 96 VAL A C 1
ATOM 770 O O . VAL A 1 96 ? -15.200 -13.161 8.513 1.00 96.56 96 VAL A O 1
ATOM 773 N N . GLY A 1 97 ? -14.683 -11.391 9.789 1.00 93.38 97 GLY A N 1
ATOM 774 C CA . GLY A 1 97 ? -14.940 -12.021 11.078 1.00 93.38 97 GLY A CA 1
ATOM 775 C C . GLY A 1 97 ? -15.103 -10.983 12.186 1.00 93.38 97 GLY A C 1
ATOM 776 O O . GLY A 1 97 ? -15.064 -9.780 11.946 1.00 93.38 97 GLY A O 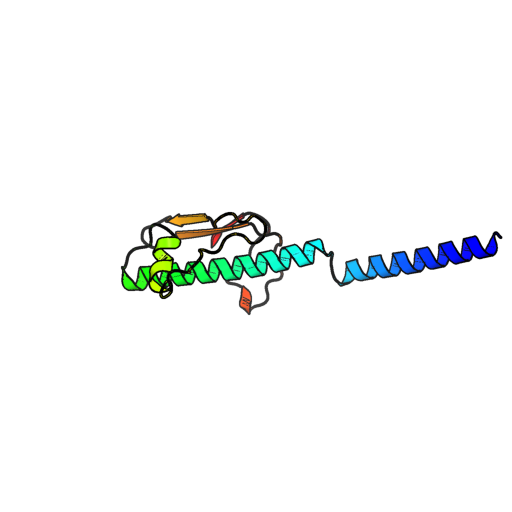1
ATOM 777 N N . SER A 1 98 ? -15.256 -11.433 13.432 1.00 90.44 98 SER A N 1
ATOM 778 C CA . SER A 1 98 ? -15.481 -10.532 14.578 1.00 90.44 98 SER A CA 1
ATOM 779 C C . SER A 1 98 ? -14.302 -9.594 14.870 1.00 90.44 98 SER A C 1
ATOM 781 O O . SER A 1 98 ? -14.493 -8.505 15.408 1.00 90.44 98 SER A O 1
ATOM 783 N N . LYS A 1 99 ? -13.080 -10.016 14.525 1.00 92.25 99 LYS A N 1
ATOM 784 C CA . LYS A 1 99 ? -11.826 -9.260 14.694 1.00 92.25 99 LYS A CA 1
ATOM 785 C C . LYS A 1 99 ? -10.927 -9.349 13.459 1.00 92.25 99 LYS A C 1
ATOM 787 O O . LYS A 1 99 ? -9.739 -9.054 13.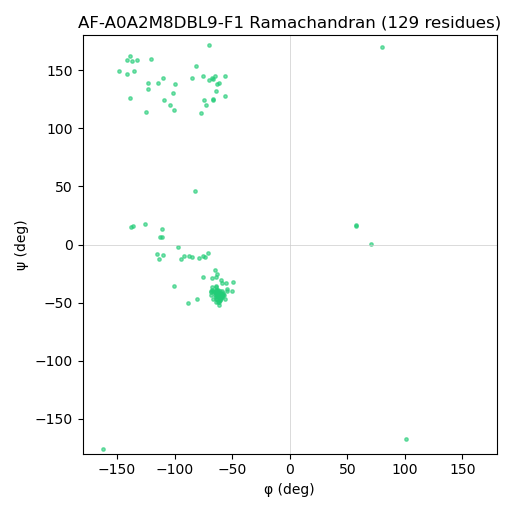535 1.00 92.25 99 LYS A O 1
ATOM 792 N N . GLU A 1 100 ? -11.495 -9.774 12.337 1.00 95.25 100 GLU A N 1
ATOM 793 C CA . GLU A 1 100 ? -10.770 -10.040 11.101 1.00 95.25 100 GLU A CA 1
ATOM 794 C C . GLU A 1 100 ? -11.359 -9.205 9.970 1.00 95.25 100 GLU A C 1
ATOM 796 O O . GLU A 1 100 ? -12.577 -9.136 9.786 1.00 95.25 100 GLU A O 1
ATOM 801 N N . TYR A 1 101 ? -10.480 -8.582 9.198 1.00 96.94 101 TYR A N 1
ATOM 802 C CA . TYR A 1 101 ? -10.823 -7.833 8.001 1.00 96.94 101 TYR A CA 1
ATOM 803 C C . TYR A 1 101 ? -9.797 -8.128 6.912 1.00 96.94 101 TYR A C 1
ATOM 805 O O . TYR A 1 101 ? -8.703 -8.610 7.195 1.00 96.94 101 TYR A O 1
ATOM 813 N N . LYS A 1 102 ? -10.169 -7.825 5.675 1.00 96.62 102 LYS A N 1
ATOM 814 C CA . LYS A 1 102 ? -9.295 -7.839 4.511 1.00 96.62 102 LYS A CA 1
ATOM 815 C C . LYS A 1 102 ? -9.155 -6.427 3.986 1.00 96.62 102 LYS A C 1
ATOM 817 O O . LYS A 1 102 ? -10.143 -5.691 3.925 1.00 96.62 102 LYS A O 1
ATOM 822 N N . LEU A 1 103 ? -7.938 -6.080 3.591 1.00 96.81 103 LEU A N 1
ATOM 823 C CA . LEU A 1 103 ? -7.661 -4.860 2.846 1.00 96.81 103 LEU A CA 1
ATOM 824 C C . LEU A 1 103 ? -6.935 -5.216 1.553 1.00 96.81 103 LEU A C 1
ATOM 826 O O . LEU A 1 103 ? -5.809 -5.712 1.600 1.00 96.81 103 LEU A O 1
ATOM 830 N N . CYS A 1 104 ? -7.588 -4.988 0.415 1.00 96.38 104 CYS A N 1
ATOM 831 C CA . CYS A 1 104 ? -7.086 -5.413 -0.885 1.00 96.38 104 CYS A CA 1
ATOM 832 C C . CYS A 1 104 ? -6.632 -4.244 -1.758 1.00 96.38 104 CYS A C 1
ATOM 834 O O . CYS A 1 104 ? -7.268 -3.188 -1.794 1.00 96.38 104 CYS A O 1
ATOM 836 N N . ALA A 1 105 ? -5.557 -4.482 -2.505 1.00 96.75 105 ALA A N 1
ATOM 837 C CA . ALA A 1 105 ? -5.013 -3.594 -3.524 1.00 96.75 105 ALA A CA 1
ATOM 838 C C . ALA A 1 105 ? -4.624 -4.407 -4.769 1.00 96.75 105 ALA A C 1
ATOM 840 O O . ALA A 1 105 ? -4.405 -5.618 -4.691 1.00 96.75 105 ALA A O 1
ATOM 841 N N . THR A 1 106 ? -4.542 -3.746 -5.921 1.00 96.81 106 THR A N 1
ATOM 842 C CA . THR A 1 106 ? -4.130 -4.375 -7.183 1.00 96.81 106 THR A CA 1
ATOM 843 C C . THR A 1 106 ? -2.677 -4.036 -7.453 1.00 96.81 106 THR A C 1
ATOM 845 O O . THR A 1 106 ? -2.371 -2.875 -7.663 1.00 96.81 106 THR A O 1
ATOM 848 N N . PHE A 1 107 ? -1.778 -5.015 -7.468 1.00 96.06 107 PHE A N 1
ATOM 849 C CA . PHE A 1 107 ? -0.343 -4.777 -7.614 1.00 96.06 107 PHE A CA 1
ATOM 850 C C . PHE A 1 107 ? 0.171 -5.006 -9.039 1.00 96.06 107 PHE A C 1
ATOM 852 O O . PHE A 1 107 ? -0.168 -5.987 -9.707 1.00 96.06 107 PHE A O 1
ATOM 859 N N . GLY A 1 108 ? 1.039 -4.115 -9.510 1.00 94.50 108 GLY A N 1
ATOM 860 C CA . GLY A 1 108 ? 1.636 -4.162 -10.844 1.00 94.50 108 GLY A CA 1
ATOM 861 C C . GLY A 1 108 ? 2.875 -5.055 -10.947 1.00 94.50 108 GLY A C 1
ATOM 862 O O . GLY A 1 108 ? 3.349 -5.305 -12.058 1.00 94.50 108 GLY A O 1
ATOM 863 N N . THR A 1 109 ? 3.418 -5.517 -9.820 1.00 92.62 109 THR A N 1
ATOM 864 C CA . THR A 1 109 ? 4.624 -6.350 -9.734 1.00 92.62 109 THR A CA 1
ATOM 865 C C . THR A 1 109 ? 4.423 -7.553 -8.809 1.00 92.62 109 THR A C 1
ATOM 867 O O . THR A 1 109 ? 3.529 -7.571 -7.967 1.00 92.62 109 THR A O 1
ATOM 870 N N . ASN A 1 110 ? 5.251 -8.587 -8.985 1.00 91.81 110 ASN A N 1
ATOM 871 C CA . ASN A 1 110 ? 5.323 -9.733 -8.079 1.00 91.81 110 ASN A CA 1
ATOM 872 C C . ASN A 1 110 ? 6.586 -9.612 -7.221 1.00 91.81 110 ASN A C 1
ATOM 874 O O . ASN A 1 110 ? 7.695 -9.586 -7.759 1.00 91.81 110 ASN A O 1
ATOM 878 N N . THR A 1 111 ? 6.413 -9.554 -5.904 1.00 88.38 111 THR A N 1
ATOM 879 C CA . THR A 1 111 ? 7.507 -9.391 -4.942 1.00 88.38 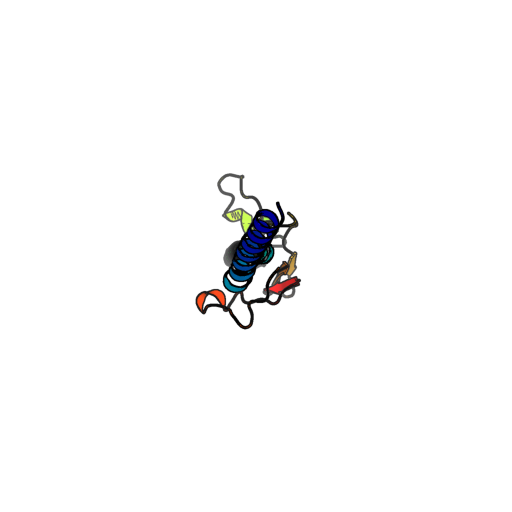111 THR A CA 1
ATOM 880 C C . THR A 1 111 ? 7.774 -10.647 -4.114 1.00 88.38 111 THR A C 1
ATOM 882 O O . THR A 1 111 ? 8.816 -10.713 -3.469 1.00 88.38 111 THR A O 1
ATOM 885 N N . ILE A 1 112 ? 6.926 -11.684 -4.178 1.00 83.06 112 ILE A N 1
ATOM 886 C CA . ILE A 1 112 ? 6.980 -12.880 -3.304 1.00 83.06 112 ILE A CA 1
ATOM 887 C C . ILE A 1 112 ? 8.381 -13.509 -3.237 1.00 83.06 112 ILE A C 1
ATOM 889 O O . ILE A 1 112 ? 8.833 -13.911 -2.170 1.00 83.06 112 ILE A O 1
ATOM 893 N N . SER A 1 113 ? 9.092 -13.571 -4.364 1.00 72.94 113 SER A N 1
ATOM 894 C CA . SER A 1 113 ? 10.405 -14.228 -4.462 1.00 72.94 113 SER A CA 1
ATOM 895 C C . SER A 1 113 ? 11.603 -13.277 -4.339 1.00 72.94 113 SER A C 1
ATOM 897 O O . SER A 1 113 ? 12.743 -13.727 -4.398 1.00 72.94 113 SER A O 1
ATOM 899 N N . SER A 1 114 ? 11.368 -11.971 -4.204 1.00 67.81 114 SER A N 1
ATOM 900 C CA . SER A 1 114 ? 12.398 -10.924 -4.293 1.00 67.81 114 SER A CA 1
ATOM 901 C C . SER A 1 114 ? 12.250 -9.834 -3.226 1.00 67.81 114 SER A C 1
ATOM 903 O O . SER A 1 114 ? 12.856 -8.769 -3.337 1.00 67.81 114 SER A O 1
ATOM 905 N N . THR A 1 115 ? 11.450 -10.088 -2.184 1.00 64.38 115 THR A N 1
ATOM 906 C CA . THR A 1 115 ? 11.129 -9.097 -1.153 1.00 64.38 115 THR A CA 1
ATOM 907 C C . THR A 1 115 ? 12.336 -8.858 -0.232 1.00 64.38 115 THR A C 1
ATOM 909 O O . THR A 1 115 ? 12.778 -9.792 0.439 1.00 64.38 115 THR A O 1
ATOM 912 N N . PRO A 1 116 ? 12.868 -7.625 -0.128 1.00 63.34 116 PRO A N 1
ATOM 913 C CA . PRO A 1 116 ? 13.827 -7.278 0.917 1.00 63.34 116 PRO A CA 1
ATOM 914 C C . PRO A 1 116 ? 13.249 -7.560 2.312 1.00 63.34 116 PRO A C 1
ATOM 916 O O . PRO A 1 116 ? 12.063 -7.335 2.539 1.00 63.34 116 PRO A O 1
ATOM 919 N N . GLN A 1 117 ? 14.078 -7.981 3.273 1.00 63.16 117 GLN A N 1
ATOM 920 C CA . GLN A 1 117 ? 13.645 -8.427 4.612 1.00 63.16 117 GLN A CA 1
ATOM 921 C C . GLN A 1 117 ? 12.670 -7.462 5.328 1.00 63.16 117 GLN A C 1
ATOM 923 O O . GLN A 1 117 ? 11.794 -7.894 6.072 1.00 63.16 117 GLN A O 1
ATOM 928 N N . TYR A 1 118 ? 12.783 -6.151 5.096 1.00 59.25 118 TYR A N 1
ATOM 929 C CA . TYR A 1 118 ? 11.919 -5.140 5.719 1.00 59.25 118 TYR A CA 1
ATOM 930 C C . TYR A 1 118 ? 10.493 -5.068 5.132 1.00 59.25 118 TYR A C 1
ATOM 932 O O . TYR A 1 118 ? 9.635 -4.403 5.706 1.00 59.25 118 TYR A O 1
ATOM 940 N N . LEU A 1 119 ? 10.218 -5.756 4.018 1.00 63.72 119 LEU A N 1
ATOM 941 C CA . LEU A 1 119 ? 8.912 -5.792 3.347 1.00 63.72 119 LEU A CA 1
ATOM 942 C C . LEU A 1 119 ? 8.208 -7.152 3.442 1.00 63.72 119 LEU A C 1
ATOM 944 O O . LEU A 1 119 ? 7.159 -7.308 2.829 1.00 63.72 119 LEU A O 1
ATOM 948 N N . ILE A 1 120 ? 8.720 -8.132 4.199 1.00 69.50 120 ILE A N 1
ATOM 949 C CA . ILE A 1 120 ? 8.171 -9.508 4.197 1.00 69.50 120 ILE A CA 1
ATOM 950 C C . ILE A 1 120 ? 6.661 -9.539 4.492 1.00 69.50 120 ILE A C 1
ATOM 952 O O . ILE A 1 120 ? 5.922 -10.279 3.844 1.00 69.50 120 ILE A O 1
ATOM 956 N N . GLY A 1 121 ? 6.185 -8.685 5.405 1.00 78.69 121 GLY A N 1
ATOM 957 C CA . GLY A 1 121 ? 4.760 -8.569 5.747 1.00 78.69 121 GLY A CA 1
ATOM 958 C C . GLY A 1 121 ? 3.875 -7.920 4.673 1.00 78.69 121 GLY A C 1
ATOM 959 O O . GLY A 1 121 ? 2.659 -7.904 4.833 1.00 78.69 121 GLY A O 1
ATOM 960 N N . TYR A 1 122 ? 4.475 -7.390 3.606 1.00 87.06 122 TYR A N 1
ATOM 961 C CA . TYR A 1 122 ? 3.809 -6.748 2.471 1.00 87.06 122 TYR A CA 1
ATOM 962 C C . TYR A 1 122 ? 4.219 -7.360 1.125 1.00 87.06 122 TYR A C 1
ATOM 964 O O . TYR A 1 122 ? 4.018 -6.743 0.084 1.00 87.06 122 TYR A O 1
ATOM 972 N N . SER A 1 123 ? 4.794 -8.565 1.131 1.00 90.38 123 SER A N 1
ATOM 973 C CA . SER A 1 123 ? 5.026 -9.320 -0.101 1.00 90.38 123 SER A CA 1
ATOM 974 C C . SER A 1 123 ? 3.692 -9.659 -0.776 1.00 90.38 123 SER A C 1
ATOM 976 O O . SER A 1 123 ? 2.715 -10.003 -0.109 1.00 90.38 123 SER A O 1
ATOM 978 N N . HIS A 1 124 ? 3.633 -9.529 -2.101 1.00 92.12 124 HIS A N 1
ATOM 979 C CA . HIS A 1 124 ? 2.402 -9.708 -2.871 1.00 92.12 124 HIS A CA 1
ATOM 980 C C . HIS A 1 124 ? 2.693 -10.269 -4.275 1.00 92.12 124 HIS A C 1
ATOM 982 O O . HIS A 1 124 ? 3.754 -9.995 -4.854 1.00 92.12 124 HIS A O 1
ATOM 988 N N . PRO A 1 125 ? 1.771 -11.055 -4.861 1.00 93.94 125 PRO A N 1
ATOM 989 C CA . PRO A 1 125 ? 1.801 -11.358 -6.285 1.00 93.94 125 PRO A CA 1
ATOM 990 C C . PRO A 1 125 ? 1.434 -10.108 -7.099 1.00 93.94 125 PRO A C 1
ATOM 992 O O . PRO A 1 125 ? 0.993 -9.099 -6.551 1.00 93.94 125 PRO A O 1
ATOM 995 N N . SER A 1 126 ? 1.577 -10.188 -8.422 1.00 93.69 126 SER A N 1
ATOM 996 C CA . SER A 1 126 ? 0.922 -9.215 -9.302 1.00 93.69 126 SER A CA 1
ATOM 997 C C . SER A 1 126 ? -0.575 -9.529 -9.393 1.00 93.69 126 SER A C 1
ATOM 999 O O . SER A 1 126 ? -0.967 -10.697 -9.387 1.00 93.69 126 SER A O 1
ATOM 1001 N N . GLY A 1 127 ? -1.400 -8.489 -9.492 1.00 95.12 127 GLY A N 1
ATOM 1002 C CA . GLY A 1 127 ? -2.856 -8.569 -9.491 1.00 95.12 127 GLY A CA 1
ATOM 1003 C C . GLY A 1 127 ? -3.468 -8.213 -8.137 1.00 95.12 127 GLY A C 1
ATOM 1004 O O . GLY A 1 127 ? -2.813 -7.641 -7.267 1.00 95.12 127 GLY A O 1
ATOM 1005 N N . LEU A 1 128 ? -4.756 -8.519 -7.980 1.00 96.06 128 LEU A N 1
ATOM 1006 C CA . LEU A 1 128 ? -5.495 -8.262 -6.745 1.00 96.06 128 LEU A CA 1
ATOM 1007 C C . LEU A 1 128 ? -4.957 -9.139 -5.606 1.00 96.06 128 LEU A C 1
ATOM 1009 O O . LEU A 1 128 ? -4.942 -10.366 -5.717 1.00 96.06 128 LEU A O 1
ATOM 1013 N N . PHE A 1 129 ? -4.566 -8.515 -4.498 1.00 96.44 129 PHE A N 1
ATOM 1014 C CA . PHE A 1 129 ? -4.100 -9.202 -3.298 1.00 96.44 129 PHE A CA 1
ATOM 1015 C C . PHE A 1 129 ? -4.597 -8.505 -2.030 1.00 96.44 129 PHE A C 1
ATOM 1017 O O . PHE A 1 129 ? -4.730 -7.282 -2.008 1.00 96.44 129 PHE A O 1
ATOM 1024 N N . CYS A 1 130 ? -4.868 -9.283 -0.979 1.00 95.69 130 CYS A N 1
ATOM 1025 C CA . CYS A 1 130 ? -5.450 -8.805 0.276 1.00 95.69 130 CYS A CA 1
ATOM 1026 C C . CYS A 1 130 ? -4.559 -9.142 1.477 1.00 95.69 130 CYS A C 1
ATOM 1028 O O . CYS A 1 130 ? -4.064 -10.266 1.570 1.00 95.69 130 CYS A O 1
ATOM 1030 N N . PHE A 1 131 ? -4.430 -8.187 2.401 1.00 92.19 131 PHE A N 1
ATOM 1031 C CA . PHE A 1 131 ? -3.714 -8.308 3.682 1.00 92.19 131 PHE A CA 1
ATOM 1032 C C . PHE A 1 131 ? -4.641 -8.329 4.895 1.00 92.19 131 PHE A C 1
ATOM 1034 O O . PHE A 1 131 ? -5.853 -8.057 4.721 1.00 92.19 131 PHE A O 1
#

Sequence (131 aa):
MKKNKITMIILSLIVLSTVIYGFMDGGSPQAARNKRFDEKRIQDVQQIKNWVNSYYNTNKVLPSTVLEASAKYNNSGNIKVPTDPETDIEYQYQIVGSKEYKLCATFGTNTISSTPQYLIGYSHPSGLFCF

Solvent-accessible surface area (backbone atoms only — not comparable to full-atom values): 7708 Å² total; per-residue (Å²): 116,68,68,62,53,52,53,51,52,53,53,52,51,53,54,51,49,53,54,53,51,48,36,70,75,72,46,48,75,65,58,56,47,28,49,54,45,37,56,50,49,50,52,43,51,52,52,51,51,52,25,39,51,54,37,23,74,72,69,77,42,74,58,95,42,72,67,64,19,40,54,87,74,34,84,79,78,72,72,72,81,71,47,40,89,88,77,68,45,72,61,50,73,44,80,77,52,92,90,40,60,38,47,31,51,74,29,69,47,68,29,72,92,72,53,55,83,93,39,60,95,70,49,37,59,55,40,80,47,69,87

Organism: NCBI:txid1974840

Nearest PDB structures (foldseek):
  8jrb-assembly2_B  TM=3.956E-01  e=2.673E+00  Aquifex pyrophilus

Secondary structure (DSSP, 8-state):
-HHHHHHHHHHHHHHHHHHHHHHHHH--HHHHHHHHHHHHHHHHHHHHHHHHHHHHHHHSS--SSHHHHHGGG-TTS-PPPPB-TTT-PBPEEEE-SSS-EEEEEEESS--TTT--GGGGGG---SEEEE-

Mean predicted aligned error: 6.8 Å

Radius of gyration: 22.71 Å; Cα contacts (8 Å, |Δi|>4): 140; chains: 1; bounding box: 48×34×72 Å